Protein AF-A0AB37XNK9-F1 (afdb_monomer_lite)

Foldseek 3Di:
DQLVCCVVPNLVPDDLVVVCVVVVHDSVVQCVVPVDSLSSLLVCVLVVLPDPDQQDDPVDLVVSVVVLVVVVVVSCVVRVRSVVRNVVVCVVDVVSVVCCCVSPVVSSVVSNVVSVD

Structure (mmCIF, N/CA/C/O backbone):
data_AF-A0AB37XNK9-F1
#
_entry.id   AF-A0AB37XNK9-F1
#
loop_
_atom_site.group_PDB
_atom_site.id
_atom_site.type_symbol
_atom_site.label_atom_id
_atom_site.label_alt_id
_atom_site.label_comp_id
_atom_site.label_asym_id
_atom_site.label_entity_id
_atom_site.label_seq_id
_atom_site.pdbx_PDB_ins_code
_atom_site.Cartn_x
_atom_site.Cartn_y
_atom_site.Cartn_z
_atom_site.occupancy
_atom_site.B_iso_or_equiv
_atom_site.auth_seq_id
_atom_site.auth_comp_id
_atom_site.auth_asym_id
_atom_site.auth_atom_id
_atom_site.pdbx_PDB_model_num
ATOM 1 N N . MET A 1 1 ? -2.766 7.307 -9.718 1.00 67.44 1 MET A N 1
ATOM 2 C CA . MET A 1 1 ? -2.816 6.626 -11.037 1.00 67.44 1 MET A CA 1
ATOM 3 C C . MET A 1 1 ? -2.384 5.170 -10.938 1.00 67.44 1 MET A C 1
ATOM 5 O O . MET A 1 1 ? -3.183 4.300 -11.243 1.00 67.44 1 MET A O 1
ATOM 9 N N . THR A 1 2 ? -1.181 4.888 -10.432 1.00 74.56 2 THR A N 1
ATOM 10 C CA . THR A 1 2 ? -0.690 3.516 -10.205 1.00 74.56 2 THR A CA 1
ATOM 11 C C . THR A 1 2 ? -1.654 2.658 -9.377 1.00 74.56 2 THR A C 1
ATOM 13 O O . THR A 1 2 ? -1.895 1.514 -9.740 1.00 74.56 2 THR A O 1
ATOM 16 N N . LEU A 1 3 ? -2.283 3.223 -8.335 1.00 75.38 3 LEU A N 1
ATOM 17 C CA . LEU A 1 3 ? -3.303 2.522 -7.544 1.00 75.38 3 LEU A CA 1
ATOM 18 C C . LEU A 1 3 ? -4.516 2.085 -8.384 1.00 75.38 3 LEU A C 1
ATOM 20 O O . LEU A 1 3 ? -4.982 0.966 -8.233 1.00 75.38 3 LEU A O 1
ATOM 24 N N . ARG A 1 4 ? -4.981 2.929 -9.314 1.00 77.88 4 ARG A N 1
ATOM 25 C CA . ARG A 1 4 ? -6.104 2.609 -10.207 1.00 77.88 4 ARG A CA 1
ATOM 26 C C . ARG A 1 4 ? -5.750 1.451 -11.140 1.00 77.88 4 ARG A C 1
ATOM 28 O O . ARG A 1 4 ? -6.479 0.472 -11.189 1.00 77.88 4 ARG A O 1
ATOM 35 N N . LEU A 1 5 ? -4.592 1.524 -11.801 1.00 78.00 5 LEU A N 1
ATOM 36 C CA . LEU A 1 5 ? -4.110 0.443 -12.670 1.00 78.00 5 LEU A CA 1
ATOM 37 C C . LEU A 1 5 ? -3.937 -0.872 -11.895 1.00 78.00 5 LEU A C 1
ATOM 39 O O . LEU A 1 5 ? -4.221 -1.950 -12.410 1.00 78.00 5 LEU A O 1
ATOM 43 N N . LEU A 1 6 ? -3.497 -0.784 -10.638 1.00 76.06 6 LEU A N 1
ATOM 44 C CA . LEU A 1 6 ? -3.371 -1.930 -9.746 1.00 76.06 6 LEU A CA 1
ATOM 45 C C . LEU A 1 6 ? -4.735 -2.508 -9.337 1.00 76.06 6 LEU A C 1
ATOM 47 O O . LEU A 1 6 ? -4.862 -3.725 -9.229 1.00 76.06 6 LEU A O 1
ATOM 51 N N . GLN A 1 7 ? -5.749 -1.667 -9.126 1.00 75.56 7 GLN A N 1
ATOM 52 C CA . GLN A 1 7 ? -7.121 -2.102 -8.847 1.00 75.56 7 GLN A CA 1
ATOM 53 C C . GLN A 1 7 ? -7.785 -2.743 -10.074 1.00 75.56 7 GLN A C 1
ATOM 55 O O . GLN A 1 7 ? -8.479 -3.745 -9.923 1.00 75.56 7 GLN A O 1
ATOM 60 N N . GLU A 1 8 ? -7.554 -2.198 -11.271 1.00 76.56 8 GLU A N 1
ATOM 61 C CA . GLU A 1 8 ? -8.165 -2.650 -12.530 1.00 76.56 8 GLU A CA 1
ATOM 62 C C . GLU A 1 8 ? -7.540 -3.940 -13.071 1.00 76.56 8 GLU A C 1
ATOM 64 O O . GLU A 1 8 ? -8.240 -4.810 -13.591 1.00 76.56 8 GLU A O 1
ATOM 69 N N . HIS A 1 9 ? -6.217 -4.079 -12.969 1.00 75.00 9 HIS A N 1
ATOM 70 C CA . HIS A 1 9 ? -5.490 -5.178 -13.607 1.00 75.00 9 HIS A CA 1
ATOM 71 C C . HIS A 1 9 ? -4.906 -6.185 -12.612 1.00 75.00 9 HIS A C 1
ATOM 73 O O . HIS A 1 9 ? -4.525 -7.288 -13.010 1.00 75.00 9 HIS A O 1
ATOM 79 N N . GLY A 1 10 ? -4.859 -5.839 -11.324 1.00 73.44 10 GLY A N 1
ATOM 80 C CA . GLY A 1 10 ? -4.163 -6.622 -10.311 1.00 73.44 10 GLY A CA 1
ATOM 81 C C . GLY A 1 10 ? -2.642 -6.488 -10.408 1.00 73.44 10 GLY A C 1
ATOM 82 O O . GLY A 1 10 ? -2.092 -5.904 -11.344 1.00 73.44 10 GLY A O 1
ATOM 83 N N . TYR A 1 11 ? -1.945 -7.036 -9.411 1.00 78.12 11 TYR A N 1
ATOM 84 C CA . TYR A 1 11 ? -0.490 -6.920 -9.317 1.00 78.12 11 TYR A CA 1
ATOM 85 C C . TYR A 1 11 ? 0.213 -7.533 -10.520 1.00 78.12 11 TYR A C 1
ATOM 87 O O . TYR A 1 11 ? 1.041 -6.868 -11.130 1.00 78.12 11 TYR A O 1
ATOM 95 N N . ASP A 1 12 ? -0.140 -8.757 -10.907 1.00 78.56 12 ASP A N 1
ATOM 96 C CA . ASP A 1 12 ? 0.586 -9.510 -11.937 1.00 78.56 12 ASP A CA 1
ATOM 97 C C . ASP A 1 12 ? 0.592 -8.801 -13.292 1.00 78.56 12 ASP A C 1
ATOM 99 O O . ASP A 1 12 ? 1.631 -8.719 -13.945 1.00 78.56 12 ASP A O 1
ATOM 103 N N . ARG A 1 13 ? -0.541 -8.205 -13.675 1.00 82.94 13 ARG A N 1
ATOM 104 C CA . ARG A 1 13 ? -0.697 -7.510 -14.960 1.00 82.94 13 ARG A CA 1
ATOM 105 C C . ARG A 1 13 ? -0.227 -6.054 -14.932 1.00 82.94 13 ARG A C 1
ATOM 107 O O . ARG A 1 13 ? -0.090 -5.449 -15.992 1.00 82.94 13 ARG A O 1
ATOM 114 N N . LEU A 1 14 ? 0.049 -5.483 -13.757 1.00 84.94 14 LEU A N 1
ATOM 115 C CA . LEU A 1 14 ? 0.641 -4.152 -13.661 1.00 84.94 14 LEU A CA 1
ATOM 116 C C . LEU A 1 14 ? 2.092 -4.188 -14.161 1.00 84.94 14 LEU A C 1
ATOM 118 O O . LEU A 1 14 ? 2.932 -4.911 -13.621 1.00 84.94 14 LEU A O 1
ATOM 122 N N . THR A 1 15 ? 2.420 -3.364 -15.152 1.00 89.31 15 THR A N 1
ATOM 123 C CA . THR A 1 15 ? 3.794 -3.214 -15.648 1.00 89.31 15 THR A CA 1
ATOM 124 C C . THR A 1 15 ? 4.320 -1.811 -15.373 1.00 89.31 15 THR A C 1
ATOM 126 O O . THR A 1 15 ? 3.580 -0.828 -15.415 1.00 89.31 15 THR A O 1
ATOM 129 N N . VAL A 1 16 ? 5.627 -1.704 -15.113 1.00 90.94 16 VAL A N 1
ATOM 130 C CA . VAL A 1 16 ? 6.293 -0.400 -14.942 1.00 90.94 16 VAL A CA 1
ATOM 131 C C . VAL A 1 16 ? 6.176 0.437 -16.220 1.00 90.94 16 VAL A C 1
ATOM 133 O O . VAL A 1 16 ? 6.046 1.651 -16.134 1.00 90.94 16 VAL A O 1
ATOM 136 N N . ASP A 1 17 ? 6.133 -0.203 -17.392 1.00 91.94 17 ASP A N 1
ATOM 137 C CA . ASP A 1 17 ? 5.932 0.475 -18.677 1.00 91.94 17 ASP A CA 1
ATOM 138 C C . ASP A 1 17 ? 4.540 1.104 -18.787 1.00 91.94 17 ASP A C 1
ATOM 140 O O . ASP A 1 17 ? 4.432 2.268 -19.168 1.00 91.94 17 ASP A O 1
ATOM 144 N N . ALA A 1 18 ? 3.482 0.388 -18.385 1.00 89.38 18 ALA A N 1
ATOM 145 C CA . ALA A 1 18 ? 2.129 0.944 -18.348 1.00 89.38 18 ALA A CA 1
ATOM 146 C C . ALA A 1 18 ? 2.029 2.122 -17.366 1.00 89.38 18 ALA A C 1
ATOM 148 O O . ALA A 1 18 ? 1.407 3.141 -17.673 1.00 89.38 18 ALA A O 1
ATOM 149 N N . VAL A 1 19 ? 2.690 2.022 -16.207 1.00 90.19 19 VAL A N 1
ATOM 150 C CA . VAL A 1 19 ? 2.753 3.122 -15.235 1.00 90.19 19 VAL A CA 1
ATOM 151 C C . VAL A 1 19 ? 3.522 4.318 -15.800 1.00 90.19 19 VAL A C 1
ATOM 153 O O . VAL A 1 19 ? 3.047 5.446 -15.692 1.00 90.19 19 VAL A O 1
ATOM 156 N N . ALA A 1 20 ? 4.674 4.092 -16.433 1.00 92.75 20 ALA A N 1
ATOM 157 C CA . ALA A 1 20 ? 5.502 5.138 -17.028 1.00 92.75 20 ALA A CA 1
ATOM 158 C C . ALA A 1 20 ? 4.764 5.863 -18.165 1.00 92.75 20 ALA A C 1
ATOM 160 O O . ALA A 1 20 ? 4.667 7.092 -18.148 1.00 92.75 20 ALA A O 1
ATOM 161 N N . ALA A 1 21 ? 4.160 5.107 -19.088 1.00 91.12 21 ALA A N 1
ATOM 162 C CA . ALA A 1 21 ? 3.342 5.643 -20.174 1.00 91.12 21 ALA A CA 1
ATOM 163 C C . ALA A 1 21 ? 2.186 6.489 -19.630 1.00 91.12 21 ALA A C 1
ATOM 165 O O . 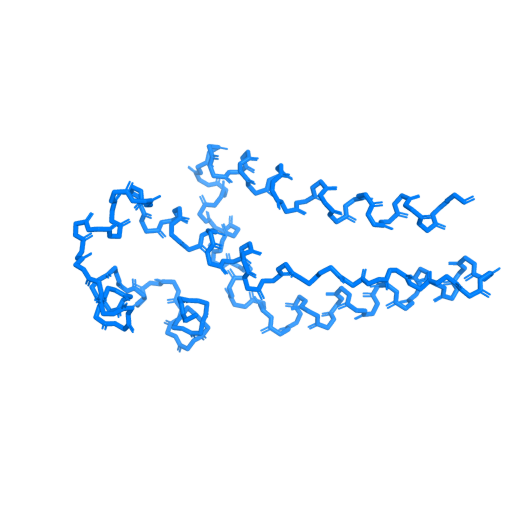ALA A 1 21 ? 1.973 7.625 -20.057 1.00 91.12 21 ALA A O 1
ATOM 166 N N . SER A 1 22 ? 1.487 5.973 -18.619 1.00 87.38 22 SER A N 1
ATOM 167 C CA . SER A 1 22 ? 0.393 6.692 -17.983 1.00 87.38 22 SER A CA 1
ATOM 168 C C . SER A 1 22 ? 0.842 7.954 -17.239 1.00 87.38 22 SER A C 1
ATOM 170 O O . SER A 1 22 ? 0.096 8.933 -17.218 1.00 87.38 22 SER A O 1
ATOM 172 N N . AL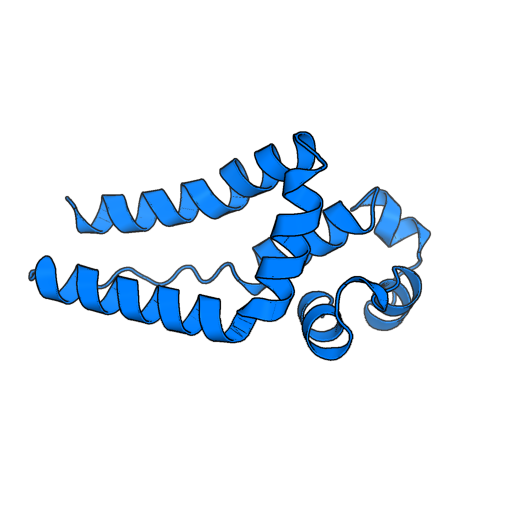A A 1 23 ? 2.015 7.936 -16.609 1.00 88.31 23 ALA A N 1
ATOM 173 C CA . ALA A 1 23 ? 2.568 9.070 -15.874 1.00 88.31 23 ALA A CA 1
ATOM 174 C C . ALA A 1 23 ? 3.285 10.079 -16.787 1.00 88.31 23 ALA A C 1
ATOM 176 O O . ALA A 1 23 ? 3.814 11.070 -16.287 1.00 88.31 23 ALA A O 1
ATOM 177 N N . ARG A 1 24 ? 3.328 9.826 -18.107 1.00 92.31 24 ARG A N 1
ATOM 178 C CA . ARG A 1 24 ? 4.138 10.580 -19.081 1.00 92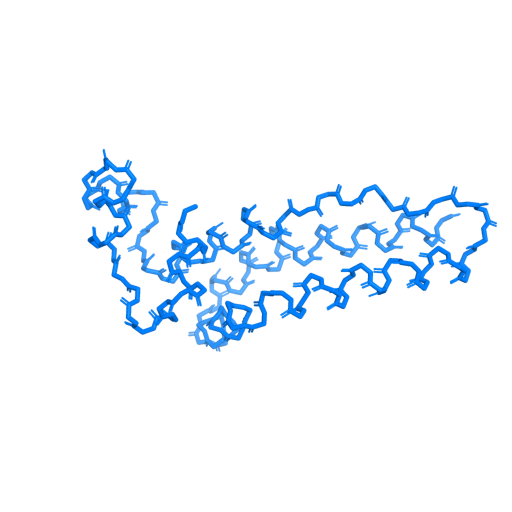.31 24 ARG A CA 1
ATOM 179 C C . ARG A 1 24 ? 5.604 10.695 -18.637 1.00 92.31 24 ARG A C 1
ATOM 181 O O . ARG A 1 24 ? 6.244 11.728 -18.817 1.00 92.31 24 ARG A O 1
ATOM 188 N N . ALA A 1 25 ? 6.121 9.626 -18.037 1.00 94.12 25 ALA A N 1
ATOM 189 C CA . ALA A 1 25 ? 7.486 9.517 -17.543 1.00 94.12 25 ALA A CA 1
ATOM 190 C C . ALA A 1 25 ? 8.243 8.428 -18.313 1.00 94.12 25 ALA A C 1
ATOM 192 O O . ALA A 1 25 ? 7.648 7.524 -18.894 1.00 94.12 25 ALA A O 1
ATOM 193 N N . SER A 1 26 ? 9.575 8.482 -18.292 1.00 95.25 26 SER A N 1
ATOM 194 C CA . SER A 1 26 ? 10.388 7.374 -18.793 1.00 95.25 26 SER A CA 1
ATOM 195 C C . SER A 1 26 ? 10.462 6.249 -17.757 1.00 95.25 26 SER A C 1
ATOM 197 O O . SER A 1 26 ? 10.431 6.494 -16.547 1.00 95.25 26 SER A O 1
ATOM 199 N N . LYS A 1 27 ? 10.639 5.007 -18.222 1.00 93.81 27 LYS A N 1
ATOM 200 C CA . LYS A 1 27 ? 10.879 3.842 -17.353 1.00 93.81 27 LYS A CA 1
ATOM 201 C C . LYS A 1 27 ? 12.074 4.068 -16.415 1.00 93.81 27 LYS A C 1
ATOM 203 O O . LYS A 1 27 ? 12.006 3.739 -15.236 1.00 93.81 27 LYS A O 1
ATOM 208 N N . ALA A 1 28 ? 13.135 4.704 -16.923 1.00 95.50 28 ALA A N 1
ATOM 209 C CA . ALA A 1 28 ? 14.316 5.067 -16.141 1.00 95.50 28 ALA A CA 1
ATOM 210 C C . ALA A 1 28 ? 13.989 6.047 -15.001 1.00 95.50 28 ALA A C 1
ATOM 212 O O . ALA A 1 28 ? 14.464 5.869 -13.883 1.00 95.50 28 ALA A O 1
ATOM 213 N N . THR A 1 29 ? 13.135 7.047 -15.247 1.00 95.69 29 THR A N 1
ATOM 214 C CA . THR A 1 29 ? 12.680 7.975 -14.200 1.00 95.69 29 THR A CA 1
ATOM 215 C C . THR A 1 29 ? 11.872 7.257 -13.120 1.00 95.69 29 THR A C 1
ATOM 217 O O . THR A 1 29 ? 12.041 7.570 -11.942 1.00 95.69 29 THR A O 1
ATOM 220 N N . VAL A 1 30 ? 11.031 6.286 -13.497 1.00 94.00 30 VAL A N 1
ATOM 221 C CA . VAL A 1 30 ? 10.265 5.483 -12.530 1.00 94.00 30 VAL A CA 1
ATOM 222 C C . VAL A 1 30 ? 11.207 4.637 -11.673 1.00 94.00 30 VAL A C 1
ATOM 224 O O . VAL A 1 30 ? 11.150 4.750 -10.452 1.00 94.00 30 VAL A O 1
ATOM 227 N N . TYR A 1 31 ? 12.134 3.886 -12.277 1.00 94.44 31 TYR A N 1
ATOM 228 C CA . TYR A 1 31 ? 13.087 3.064 -11.519 1.00 94.44 31 TYR A CA 1
ATOM 229 C C . TYR A 1 31 ? 14.041 3.869 -10.638 1.00 94.44 31 TYR A C 1
ATOM 231 O O . TYR A 1 31 ? 14.414 3.409 -9.564 1.00 94.44 31 TYR A O 1
ATOM 239 N N . ARG A 1 32 ? 14.406 5.093 -11.040 1.00 94.44 32 ARG A N 1
ATOM 240 C CA . ARG A 1 32 ? 15.230 5.975 -10.200 1.00 94.44 32 ARG A CA 1
ATOM 241 C C . ARG A 1 32 ? 14.541 6.324 -8.879 1.00 94.44 32 ARG A C 1
ATOM 243 O O . ARG A 1 32 ? 15.221 6.536 -7.883 1.00 94.44 32 ARG A O 1
ATOM 250 N N . ARG A 1 33 ? 13.209 6.437 -8.879 1.00 92.44 33 ARG A N 1
ATOM 251 C CA . ARG A 1 33 ? 12.421 6.773 -7.683 1.00 92.44 33 ARG A CA 1
ATOM 252 C C . ARG A 1 33 ? 11.933 5.534 -6.931 1.00 92.44 33 ARG A C 1
ATOM 254 O O . ARG A 1 33 ? 11.826 5.587 -5.712 1.00 92.44 33 ARG A O 1
ATOM 261 N N . TRP A 1 34 ? 11.658 4.450 -7.650 1.00 93.44 34 TRP A N 1
ATOM 262 C CA . TRP A 1 34 ? 11.210 3.170 -7.108 1.00 93.44 34 TRP A CA 1
ATOM 263 C C . TRP A 1 34 ? 11.986 2.031 -7.783 1.00 93.44 34 TRP A C 1
ATOM 265 O O . TRP A 1 34 ? 11.596 1.599 -8.871 1.00 93.44 34 TRP A O 1
ATOM 275 N N . PRO A 1 35 ? 13.087 1.563 -7.171 1.00 90.75 35 PRO A N 1
ATOM 276 C CA . PRO A 1 35 ? 13.982 0.566 -7.765 1.00 90.75 35 PRO A CA 1
ATOM 277 C C . PRO A 1 35 ? 13.297 -0.739 -8.194 1.00 90.75 35 PRO A C 1
ATOM 279 O O . PRO A 1 35 ? 13.753 -1.399 -9.129 1.00 90.75 35 PRO A O 1
ATOM 282 N N . SER A 1 36 ? 12.176 -1.099 -7.570 1.00 89.50 36 SER A N 1
ATOM 283 C CA . SER A 1 36 ? 11.390 -2.288 -7.897 1.00 89.50 36 SER A CA 1
ATOM 284 C C . SER A 1 36 ? 9.902 -1.997 -8.133 1.00 89.50 36 SER A C 1
ATOM 286 O O . SER A 1 36 ? 9.329 -1.020 -7.646 1.00 89.50 36 SER A O 1
ATOM 288 N N . LYS A 1 37 ? 9.228 -2.909 -8.855 1.00 87.12 37 LYS A N 1
ATOM 289 C CA . LYS A 1 37 ? 7.761 -2.891 -9.024 1.00 87.12 37 LYS A CA 1
ATOM 290 C C . LY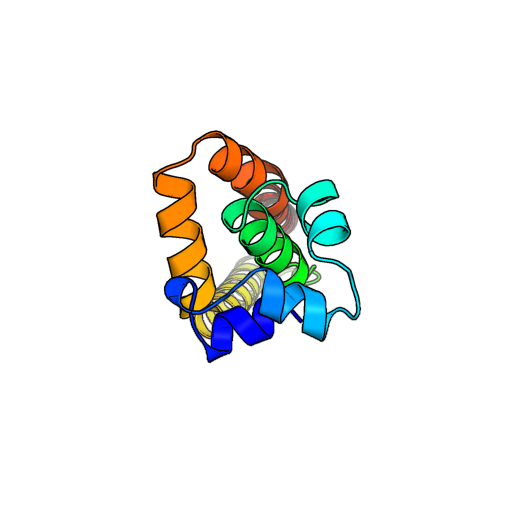S A 1 37 ? 7.041 -2.940 -7.673 1.00 87.12 37 LYS A C 1
ATOM 292 O O . LYS A 1 37 ? 6.027 -2.269 -7.507 1.00 87.12 37 LYS A O 1
ATOM 297 N N . ALA A 1 38 ? 7.572 -3.709 -6.726 1.00 87.12 38 ALA A N 1
ATOM 298 C CA . ALA A 1 38 ? 7.002 -3.851 -5.397 1.00 87.12 38 ALA A CA 1
ATOM 299 C C . ALA A 1 38 ? 7.090 -2.538 -4.597 1.00 87.12 38 ALA A C 1
ATOM 301 O O . ALA A 1 38 ? 6.094 -2.119 -4.013 1.00 87.12 38 ALA A O 1
ATOM 302 N N . GLU A 1 39 ? 8.221 -1.823 -4.653 1.00 89.44 39 GLU A N 1
ATOM 303 C CA . GLU A 1 39 ? 8.356 -0.488 -4.042 1.00 89.44 39 GLU A CA 1
ATOM 304 C C . GLU A 1 39 ? 7.437 0.547 -4.696 1.00 89.44 39 GLU A C 1
ATOM 306 O O . GLU A 1 39 ? 6.820 1.351 -3.999 1.00 89.44 39 GLU A O 1
ATOM 311 N N . LEU A 1 40 ? 7.293 0.511 -6.024 1.00 90.31 40 LEU A N 1
ATOM 312 C CA . LEU A 1 40 ? 6.355 1.373 -6.749 1.00 90.31 40 LEU A CA 1
ATOM 313 C C . LEU A 1 40 ? 4.906 1.122 -6.308 1.00 90.31 40 LEU A C 1
ATOM 315 O O . LEU A 1 40 ? 4.140 2.064 -6.094 1.00 90.31 40 LEU A O 1
ATOM 319 N N . VAL A 1 41 ? 4.524 -0.148 -6.179 1.00 87.56 41 VAL A N 1
ATOM 320 C CA . VAL A 1 41 ? 3.189 -0.560 -5.733 1.00 87.56 41 VAL A CA 1
ATOM 321 C C . VAL A 1 41 ? 2.945 -0.161 -4.282 1.00 87.56 41 VAL A C 1
ATOM 323 O O . VAL A 1 41 ? 1.888 0.395 -3.992 1.00 87.56 41 VAL A O 1
ATOM 326 N N . LEU A 1 42 ? 3.913 -0.380 -3.390 1.00 88.25 42 LEU A N 1
ATOM 327 C CA . LEU A 1 42 ? 3.807 0.026 -1.991 1.00 88.25 42 LEU A CA 1
ATOM 328 C C . LEU A 1 42 ? 3.688 1.549 -1.862 1.00 88.25 42 LEU A C 1
ATOM 330 O O . LEU A 1 42 ? 2.838 2.031 -1.122 1.00 88.25 42 LEU A O 1
ATOM 334 N N . ALA A 1 43 ? 4.465 2.319 -2.624 1.00 88.94 43 ALA A N 1
ATOM 335 C CA . ALA A 1 43 ? 4.346 3.773 -2.629 1.00 88.94 43 ALA A CA 1
ATOM 336 C C . ALA A 1 43 ? 2.965 4.233 -3.120 1.00 88.94 43 ALA A C 1
ATOM 338 O O . ALA A 1 43 ? 2.346 5.091 -2.496 1.00 88.94 43 ALA A O 1
ATOM 339 N N . ALA A 1 44 ? 2.447 3.625 -4.191 1.00 86.19 44 ALA A N 1
ATOM 340 C CA . ALA A 1 44 ? 1.110 3.921 -4.700 1.00 86.19 44 ALA A CA 1
ATOM 341 C C . ALA A 1 44 ? -0.005 3.532 -3.716 1.00 86.19 44 ALA A C 1
ATOM 343 O O . ALA A 1 44 ? -1.015 4.229 -3.628 1.00 86.19 44 ALA A O 1
ATOM 344 N N . PHE A 1 45 ? 0.178 2.426 -2.994 1.00 85.94 45 PHE A N 1
ATOM 345 C CA . PHE A 1 45 ? -0.695 1.984 -1.912 1.00 85.94 45 PHE A CA 1
ATOM 346 C C . PHE A 1 45 ? -0.706 2.995 -0.767 1.00 85.94 45 PHE A C 1
ATOM 348 O O . PHE A 1 45 ? -1.773 3.470 -0.387 1.00 85.94 45 PHE A O 1
ATOM 355 N N . ILE A 1 46 ? 0.476 3.361 -0.262 1.00 86.81 46 ILE A N 1
ATOM 356 C CA . ILE A 1 46 ? 0.621 4.328 0.826 1.00 86.81 46 ILE A CA 1
ATOM 357 C C . ILE A 1 46 ? -0.008 5.650 0.408 1.00 86.81 46 ILE A C 1
ATOM 359 O O . ILE A 1 46 ? -0.828 6.173 1.141 1.00 86.81 46 ILE A O 1
ATOM 363 N N . GLU A 1 47 ? 0.324 6.185 -0.763 1.00 84.75 47 GLU A N 1
ATOM 364 C CA . GLU A 1 47 ? -0.193 7.477 -1.216 1.00 84.75 47 GLU A CA 1
ATOM 365 C C . GLU A 1 47 ? -1.708 7.452 -1.448 1.00 84.75 47 GLU A C 1
ATOM 367 O O . GLU A 1 47 ? -2.410 8.366 -1.027 1.00 84.75 47 GLU A O 1
ATOM 372 N N . GLY A 1 48 ? -2.227 6.406 -2.092 1.00 79.00 48 GLY A N 1
ATOM 373 C CA . GLY A 1 48 ? -3.634 6.357 -2.476 1.00 79.00 48 GLY A CA 1
ATOM 374 C C . GLY A 1 48 ? -4.594 5.915 -1.370 1.00 79.00 48 GLY A C 1
ATOM 375 O O . GLY A 1 48 ? -5.789 6.149 -1.509 1.00 79.00 48 GLY A O 1
ATOM 376 N N . ILE A 1 49 ? -4.091 5.317 -0.285 1.00 76.19 49 ILE A N 1
ATOM 377 C CA . ILE A 1 49 ? -4.882 4.916 0.897 1.00 76.19 49 ILE A CA 1
ATOM 378 C C . ILE A 1 49 ? -4.534 5.779 2.120 1.00 76.19 49 ILE A C 1
ATOM 380 O O . ILE A 1 49 ? -5.140 5.656 3.186 1.00 76.19 49 ILE A O 1
ATOM 384 N N . ARG A 1 50 ? -3.582 6.713 1.994 1.00 69.88 50 ARG A N 1
ATOM 385 C CA . ARG A 1 50 ? -3.327 7.750 3.002 1.00 69.88 50 ARG A CA 1
ATOM 386 C C . ARG A 1 50 ? -4.475 8.759 2.993 1.00 69.88 50 ARG A C 1
ATOM 388 O O . ARG A 1 50 ? -4.364 9.878 2.509 1.00 69.88 50 ARG A O 1
ATOM 395 N N . GLN A 1 51 ? -5.585 8.346 3.579 1.00 63.28 51 GLN A N 1
ATOM 396 C CA . GLN A 1 51 ? -6.627 9.222 4.079 1.00 63.28 51 GLN A CA 1
ATOM 397 C C . GLN A 1 51 ? -6.255 9.573 5.521 1.00 63.28 51 GLN A C 1
ATOM 399 O O . GLN A 1 51 ? -6.320 8.722 6.415 1.00 63.28 51 GLN A O 1
ATOM 404 N N . VAL A 1 52 ? -5.853 10.826 5.752 1.00 56.31 52 VAL A N 1
ATOM 405 C CA . VAL A 1 52 ? -5.848 11.401 7.103 1.00 56.31 52 VAL A CA 1
ATOM 406 C C . VAL A 1 52 ? -7.304 11.710 7.427 1.00 56.31 52 VAL A C 1
ATOM 408 O O . VAL A 1 52 ? -7.777 12.829 7.247 1.00 56.31 52 VAL A O 1
ATOM 411 N N . ALA A 1 53 ? -8.055 10.682 7.816 1.00 62.16 53 ALA A N 1
ATOM 412 C CA . ALA A 1 53 ? -9.363 10.907 8.399 1.00 62.16 53 ALA A CA 1
ATOM 413 C C . ALA A 1 53 ? -9.130 11.662 9.708 1.00 62.16 53 ALA A C 1
ATOM 415 O O . ALA A 1 53 ? -8.408 11.170 10.576 1.00 62.16 53 ALA A O 1
ATOM 416 N N . VAL A 1 54 ? -9.708 12.859 9.833 1.00 70.00 54 VAL A N 1
ATOM 417 C CA . VAL A 1 54 ? -9.800 13.518 11.135 1.00 70.00 54 VAL A CA 1
ATOM 418 C C . VAL A 1 54 ? -10.583 12.555 12.030 1.00 70.00 54 VAL A C 1
ATOM 420 O O . VAL A 1 54 ? -11.722 12.220 11.684 1.00 70.00 54 VAL A O 1
ATOM 423 N N . PRO A 1 55 ? -9.971 12.028 13.102 1.00 75.31 55 PRO A N 1
ATOM 424 C CA . PRO A 1 55 ? -10.643 11.066 13.953 1.00 75.31 55 PRO A CA 1
ATOM 425 C C . PRO A 1 55 ? -11.907 11.710 14.538 1.00 75.31 55 PRO A C 1
ATOM 427 O O . PRO A 1 55 ? -11.871 12.888 14.908 1.00 75.31 55 PRO A O 1
ATOM 430 N N . PRO A 1 56 ? -13.032 10.975 14.601 1.00 81.50 56 PRO A N 1
ATOM 431 C CA . PRO A 1 56 ? -14.215 11.447 15.304 1.00 81.50 56 PRO A CA 1
ATOM 432 C C . PRO A 1 56 ? -13.842 11.840 16.737 1.00 81.50 56 PRO A C 1
ATOM 434 O O . PRO A 1 56 ? -13.127 11.103 17.410 1.00 81.50 56 PRO A O 1
ATOM 437 N N . ASN A 1 57 ? -14.294 13.014 17.168 1.00 84.31 57 ASN A N 1
ATOM 438 C CA . ASN A 1 57 ? -14.085 13.517 18.521 1.00 84.31 57 ASN A CA 1
ATOM 439 C C . ASN A 1 57 ? -15.393 14.144 19.004 1.00 84.31 57 ASN A C 1
ATOM 441 O O . ASN A 1 57 ? -15.570 15.364 19.006 1.00 84.31 57 ASN A O 1
ATOM 445 N N . THR A 1 58 ? -16.367 13.284 19.286 1.00 88.44 58 THR A N 1
ATOM 446 C CA . THR A 1 58 ? -17.705 13.688 19.734 1.00 88.44 58 THR A CA 1
ATOM 447 C C . THR A 1 58 ? -17.824 13.740 21.255 1.00 88.44 58 THR A C 1
ATOM 449 O O . THR A 1 58 ? -18.857 14.165 21.771 1.00 88.44 58 THR A O 1
ATOM 452 N N . GLY A 1 59 ? -16.779 13.318 21.975 1.00 87.12 59 GLY A N 1
ATOM 453 C CA . GLY A 1 59 ? -16.781 13.181 23.432 1.00 87.12 59 GLY A CA 1
ATOM 454 C C . GLY A 1 59 ? -17.370 11.854 23.921 1.00 87.12 59 GLY A C 1
ATOM 455 O O . GLY A 1 59 ? -17.452 11.636 25.129 1.00 87.12 59 GLY A O 1
ATOM 456 N N . ASN A 1 60 ? -17.759 10.950 23.013 1.00 92.81 60 ASN A N 1
ATOM 457 C CA . ASN A 1 60 ? -18.159 9.583 23.337 1.00 92.81 60 ASN A CA 1
ATOM 458 C C . ASN A 1 60 ? -17.177 8.592 22.707 1.00 92.81 60 ASN A C 1
ATOM 460 O O . ASN A 1 60 ? -17.273 8.256 21.527 1.00 92.81 60 ASN A O 1
ATOM 464 N N . LEU A 1 61 ? -16.280 8.063 23.542 1.00 90.81 61 LEU A N 1
ATOM 465 C CA . LEU A 1 61 ? -15.225 7.141 23.128 1.00 90.81 61 LEU A CA 1
ATOM 466 C C . LEU A 1 61 ? -15.749 5.928 22.345 1.00 90.81 61 LEU A C 1
ATOM 468 O O . LEU A 1 61 ? -15.160 5.531 21.341 1.00 90.81 61 LEU A O 1
ATOM 472 N N . ARG A 1 62 ? -16.854 5.319 22.795 1.00 92.88 62 ARG A N 1
ATOM 473 C CA . ARG A 1 62 ? -17.411 4.125 22.145 1.00 92.88 62 ARG A CA 1
ATOM 474 C C . ARG A 1 62 ? -17.874 4.451 20.730 1.00 92.88 62 ARG A C 1
ATOM 476 O O . ARG A 1 62 ? -17.556 3.710 19.802 1.00 92.88 62 ARG A O 1
ATOM 483 N N . ASP A 1 63 ? -18.615 5.540 20.575 1.00 93.06 63 ASP A N 1
ATOM 484 C CA . ASP A 1 63 ? -19.166 5.938 19.282 1.00 93.06 63 ASP A CA 1
ATOM 485 C C . ASP A 1 63 ? -18.063 6.426 18.333 1.00 93.06 63 ASP A C 1
ATOM 487 O O . ASP A 1 63 ? -18.092 6.108 17.141 1.00 93.06 63 ASP A O 1
ATOM 491 N N . ASP A 1 64 ? -17.048 7.115 18.858 1.00 91.12 64 ASP A N 1
ATOM 492 C CA . ASP A 1 64 ? -15.892 7.568 18.084 1.00 91.12 64 ASP A CA 1
ATOM 493 C C . ASP A 1 64 ? -15.048 6.383 17.573 1.00 91.12 64 ASP A C 1
ATOM 495 O O . ASP A 1 64 ? -14.690 6.341 16.390 1.00 91.12 64 ASP A O 1
ATOM 499 N N . LEU A 1 65 ? -14.818 5.358 18.406 1.00 90.06 65 LEU A N 1
ATOM 500 C CA . LEU A 1 65 ? -14.139 4.121 17.998 1.00 90.06 65 LEU A CA 1
ATOM 501 C C . LEU A 1 65 ? -14.946 3.312 16.975 1.00 90.06 65 LEU A C 1
ATOM 503 O O . LEU A 1 65 ? -14.364 2.791 16.021 1.00 90.06 65 LEU A O 1
ATOM 507 N N . LEU A 1 66 ? -16.270 3.213 17.137 1.00 91.94 66 LEU A N 1
ATOM 508 C CA . LEU A 1 66 ? -17.135 2.532 16.167 1.00 91.94 66 LEU A CA 1
ATOM 509 C C . LEU A 1 66 ? -17.083 3.228 14.804 1.00 91.94 66 LEU A C 1
ATOM 511 O O . LEU A 1 66 ? -16.841 2.572 13.789 1.00 91.94 66 LEU A O 1
ATOM 515 N N . ARG A 1 67 ? -17.214 4.560 14.775 1.00 90.12 67 ARG A N 1
ATOM 516 C CA . ARG A 1 67 ? -17.118 5.350 13.537 1.00 90.12 67 ARG A CA 1
ATOM 517 C C . ARG A 1 67 ? -15.751 5.215 12.874 1.00 90.12 67 ARG A C 1
ATOM 519 O O . ARG A 1 67 ? -15.685 5.062 11.652 1.00 90.12 67 ARG A O 1
ATOM 526 N N . LEU A 1 68 ? -14.666 5.238 13.651 1.00 87.06 68 LEU A N 1
ATOM 527 C CA . LEU A 1 68 ? -13.326 4.993 13.120 1.00 87.06 68 LEU A CA 1
ATOM 528 C C . LEU A 1 68 ? -13.216 3.580 12.524 1.00 87.06 68 LEU A C 1
ATOM 530 O O . LEU A 1 68 ? -12.725 3.427 11.406 1.00 87.06 68 LEU A O 1
ATOM 534 N N . GLY A 1 69 ? -13.697 2.557 13.233 1.00 87.50 69 GLY A N 1
ATOM 535 C CA . GLY A 1 69 ? -13.699 1.171 12.763 1.00 87.50 69 GLY A CA 1
ATOM 536 C C . GLY A 1 69 ? -14.466 0.997 11.453 1.00 87.50 69 GLY A C 1
ATOM 537 O O . GLY A 1 69 ? -13.963 0.377 10.517 1.00 87.50 69 GLY A O 1
ATOM 538 N N . GLU A 1 70 ? -15.640 1.612 11.332 1.00 90.06 70 GLU A N 1
ATOM 539 C CA . GLU A 1 70 ? -16.415 1.612 10.092 1.00 90.06 70 GLU A CA 1
ATOM 540 C C . GLU A 1 70 ? -15.680 2.284 8.927 1.00 90.06 70 GLU A C 1
ATOM 542 O O . GLU A 1 70 ? -15.701 1.763 7.809 1.00 90.06 70 GLU A O 1
ATOM 547 N N . LEU A 1 71 ? -15.020 3.424 9.168 1.00 86.19 71 LEU A N 1
ATOM 548 C CA . LEU A 1 71 ? -14.197 4.092 8.155 1.00 86.19 71 LEU A CA 1
ATOM 549 C C . LEU A 1 71 ? -13.064 3.173 7.692 1.00 86.19 71 LEU A C 1
ATOM 551 O O . LEU A 1 71 ? -12.863 3.008 6.491 1.00 86.19 71 LEU A O 1
ATOM 555 N N . ILE A 1 72 ? -12.372 2.517 8.626 1.00 84.56 72 ILE A N 1
ATOM 556 C CA . ILE A 1 72 ? -11.312 1.555 8.307 1.00 84.56 72 ILE A CA 1
ATOM 557 C C . ILE A 1 72 ? -11.867 0.392 7.474 1.00 84.56 72 ILE A C 1
ATOM 559 O O . ILE A 1 72 ? -11.281 0.058 6.447 1.00 84.56 72 ILE A O 1
ATOM 563 N N . CYS A 1 73 ? -12.992 -0.205 7.872 1.00 87.69 73 CYS A N 1
ATOM 564 C CA . CYS A 1 73 ? -13.605 -1.323 7.152 1.00 87.69 73 CYS A CA 1
ATOM 565 C C . CYS A 1 73 ? -14.034 -0.942 5.730 1.00 87.69 73 CYS A C 1
ATOM 567 O O . CYS A 1 73 ? -13.807 -1.720 4.801 1.00 87.69 73 CYS A O 1
ATOM 569 N N . ARG A 1 74 ? -14.615 0.251 5.539 1.00 87.19 74 ARG A N 1
ATOM 570 C CA . ARG A 1 74 ? -14.988 0.759 4.208 1.00 87.19 74 ARG A CA 1
ATOM 571 C C . ARG A 1 74 ? -13.764 0.918 3.306 1.00 87.19 74 ARG A C 1
ATOM 573 O O . ARG A 1 74 ? -13.761 0.379 2.201 1.00 87.19 74 ARG A O 1
ATOM 580 N N . GLU A 1 75 ? -12.712 1.565 3.803 1.00 83.44 75 GLU A N 1
ATOM 581 C CA . GLU A 1 75 ? -11.457 1.759 3.061 1.00 83.44 75 GLU A CA 1
ATOM 582 C C . GLU A 1 75 ? -10.794 0.422 2.701 1.00 83.44 75 GLU A C 1
ATOM 584 O O . GLU A 1 75 ? -10.410 0.184 1.554 1.00 83.44 75 GLU A O 1
ATOM 589 N N . VAL A 1 76 ? -10.704 -0.501 3.665 1.00 83.62 76 VAL A N 1
ATOM 590 C CA . VAL A 1 76 ? -10.148 -1.842 3.429 1.00 83.62 76 VAL A CA 1
ATOM 591 C C . VAL A 1 76 ? -10.970 -2.599 2.389 1.00 83.62 76 VAL A C 1
ATOM 593 O O . VAL A 1 76 ? -10.391 -3.228 1.504 1.00 83.62 76 VAL A O 1
ATOM 596 N N . GLY A 1 77 ? -12.301 -2.514 2.449 1.00 85.94 77 GLY A N 1
ATOM 597 C CA . GLY A 1 77 ? -13.190 -3.119 1.458 1.00 85.94 77 GLY A CA 1
ATOM 598 C C . GLY A 1 77 ? -12.958 -2.570 0.048 1.00 85.94 77 GLY A C 1
ATOM 599 O O . GLY A 1 77 ? -12.795 -3.346 -0.894 1.00 85.94 77 GLY A O 1
ATOM 600 N N . GLN A 1 78 ? -12.862 -1.246 -0.096 1.00 83.69 78 GLN A N 1
ATOM 601 C CA . GLN A 1 78 ? -12.639 -0.572 -1.381 1.00 83.69 78 GLN A CA 1
ATOM 602 C C . GLN A 1 78 ? -11.277 -0.908 -2.014 1.00 83.69 78 GLN A C 1
ATOM 604 O O . GLN A 1 78 ? -11.139 -0.935 -3.241 1.00 83.69 78 GLN A O 1
ATOM 609 N N . HIS A 1 79 ? -10.270 -1.194 -1.190 1.00 81.81 79 HIS A N 1
ATOM 610 C CA . HIS A 1 79 ? -8.899 -1.450 -1.633 1.00 81.81 79 HIS A CA 1
ATOM 611 C C . HIS A 1 79 ? -8.432 -2.899 -1.415 1.00 81.81 79 HIS A C 1
ATOM 613 O O . HIS A 1 79 ? -7.235 -3.183 -1.500 1.00 81.81 79 HIS A O 1
ATOM 619 N N . ALA A 1 80 ? -9.349 -3.843 -1.180 1.00 83.25 80 ALA A N 1
ATOM 620 C CA . ALA A 1 80 ? -9.024 -5.209 -0.759 1.00 83.25 80 ALA A CA 1
ATOM 621 C C . ALA A 1 80 ? -8.098 -5.970 -1.729 1.00 83.25 80 ALA A C 1
ATOM 623 O O . ALA A 1 80 ? -7.226 -6.727 -1.297 1.00 83.25 80 ALA A O 1
ATOM 624 N N . SER A 1 81 ? -8.266 -5.796 -3.045 1.00 79.56 81 SER A N 1
ATOM 625 C CA . SER A 1 81 ? -7.400 -6.429 -4.055 1.00 79.56 81 SER A CA 1
ATOM 626 C C . SER A 1 81 ? -5.969 -5.894 -3.990 1.00 79.56 81 SER A C 1
ATOM 628 O O . SER A 1 81 ? -5.016 -6.674 -3.985 1.00 79.56 81 SER A O 1
ATOM 630 N N . THR A 1 82 ? -5.818 -4.577 -3.858 1.00 80.38 82 THR A N 1
ATOM 631 C CA . THR A 1 82 ? -4.525 -3.919 -3.688 1.00 80.38 82 THR A CA 1
ATOM 632 C C . THR A 1 82 ? -3.854 -4.304 -2.372 1.00 80.38 82 THR A C 1
ATOM 634 O O . THR A 1 82 ? -2.679 -4.663 -2.385 1.00 80.38 82 THR A O 1
ATOM 637 N N . ILE A 1 83 ? -4.583 -4.260 -1.250 1.00 84.31 83 ILE A N 1
ATOM 638 C CA . ILE A 1 83 ? -4.060 -4.642 0.072 1.00 84.31 83 ILE A CA 1
ATOM 639 C C . ILE A 1 83 ? -3.495 -6.059 0.013 1.00 84.31 83 ILE A C 1
ATOM 641 O O . ILE A 1 83 ? -2.366 -6.299 0.429 1.00 84.31 83 ILE A O 1
ATOM 645 N N . ARG A 1 84 ? -4.250 -6.995 -0.568 1.00 83.88 84 ARG A N 1
ATOM 646 C CA . ARG A 1 84 ? -3.822 -8.389 -0.712 1.00 83.88 84 ARG A CA 1
ATOM 647 C C . ARG A 1 84 ? -2.531 -8.520 -1.516 1.00 83.88 84 ARG A C 1
ATOM 649 O O . ARG A 1 84 ? -1.640 -9.246 -1.094 1.00 83.88 84 ARG A O 1
ATOM 656 N N . ALA A 1 85 ? -2.424 -7.814 -2.640 1.00 81.06 85 ALA A N 1
ATOM 657 C CA . ALA A 1 85 ? -1.209 -7.805 -3.449 1.00 81.06 85 ALA A CA 1
ATOM 658 C C . ALA A 1 85 ? 0.006 -7.294 -2.662 1.00 81.06 85 ALA A C 1
ATOM 660 O O . ALA A 1 85 ? 1.050 -7.939 -2.656 1.00 81.06 85 ALA A O 1
ATOM 661 N N . VAL A 1 86 ? -0.147 -6.172 -1.955 1.00 84.88 86 VAL A N 1
ATOM 662 C CA . VAL A 1 86 ? 0.920 -5.599 -1.121 1.00 84.88 86 VAL A CA 1
ATOM 663 C C . VAL A 1 86 ? 1.333 -6.568 -0.012 1.00 84.88 86 VAL A C 1
ATOM 665 O O . VAL A 1 86 ? 2.526 -6.764 0.198 1.00 84.88 86 VAL A O 1
ATOM 668 N N . LEU A 1 87 ? 0.373 -7.212 0.662 1.00 86.62 87 LEU A N 1
ATOM 669 C CA . LEU A 1 87 ? 0.651 -8.170 1.737 1.00 86.62 87 LEU A CA 1
ATOM 670 C C . LEU A 1 87 ? 1.454 -9.384 1.254 1.00 86.62 87 LEU A C 1
ATOM 672 O O . LEU A 1 87 ? 2.359 -9.826 1.961 1.00 86.62 87 LEU A O 1
ATOM 676 N N . VAL A 1 88 ? 1.166 -9.906 0.057 1.00 86.25 88 VAL A N 1
ATOM 677 C CA . VAL A 1 88 ? 1.941 -11.015 -0.528 1.00 86.25 88 VAL A CA 1
ATOM 678 C C . VAL A 1 88 ? 3.398 -10.605 -0.735 1.00 86.25 88 VAL A C 1
ATOM 680 O O . VAL A 1 88 ? 4.297 -11.340 -0.327 1.00 86.25 88 VAL A O 1
ATOM 683 N N . GLU A 1 89 ? 3.647 -9.424 -1.295 1.00 84.94 89 GLU A N 1
ATOM 684 C CA . GLU A 1 89 ? 5.013 -8.960 -1.567 1.00 84.94 89 GLU A CA 1
ATOM 685 C C . GLU A 1 89 ? 5.775 -8.618 -0.281 1.00 84.94 89 GLU A C 1
ATOM 687 O O . GLU A 1 89 ? 6.931 -9.009 -0.118 1.00 84.94 89 GLU A O 1
ATOM 692 N N . VAL A 1 90 ? 5.113 -7.956 0.669 1.00 89.12 90 VAL A N 1
ATOM 693 C CA . VAL A 1 90 ? 5.674 -7.621 1.985 1.00 89.12 90 VAL A CA 1
ATOM 694 C C . VAL A 1 90 ? 6.027 -8.877 2.784 1.00 89.12 90 VAL A C 1
ATOM 696 O O . VAL A 1 90 ? 7.073 -8.910 3.429 1.00 89.12 90 VAL A O 1
ATOM 699 N N . SER A 1 91 ? 5.228 -9.946 2.686 1.00 88.25 91 SER A N 1
ATOM 700 C CA . SER A 1 91 ? 5.527 -11.218 3.366 1.00 88.25 91 SER A CA 1
ATOM 701 C C . SER A 1 91 ? 6.831 -11.877 2.898 1.00 88.25 91 SER A C 1
ATOM 703 O O . SER A 1 91 ? 7.392 -12.711 3.606 1.00 88.25 91 SER A O 1
ATOM 705 N N . ARG A 1 92 ? 7.321 -11.501 1.710 1.00 88.25 92 ARG A N 1
ATOM 706 C CA . ARG A 1 92 ? 8.523 -12.057 1.074 1.00 88.25 92 ARG A CA 1
ATOM 707 C C . ARG A 1 92 ? 9.710 -11.092 1.084 1.00 88.25 92 ARG A C 1
ATOM 709 O O . ARG A 1 92 ? 10.800 -11.485 0.681 1.00 88.25 92 ARG A O 1
ATOM 716 N N . ASN A 1 93 ? 9.516 -9.845 1.519 1.00 88.44 93 ASN A N 1
ATOM 717 C CA . ASN A 1 93 ? 10.534 -8.799 1.485 1.00 88.44 93 ASN A CA 1
ATOM 718 C C . ASN A 1 93 ? 10.513 -7.965 2.784 1.00 88.44 93 ASN A C 1
ATOM 720 O O . ASN A 1 93 ? 9.695 -7.049 2.913 1.00 88.44 93 ASN A O 1
ATOM 724 N N . PRO A 1 94 ? 11.437 -8.236 3.727 1.00 89.81 94 PRO A N 1
ATOM 725 C CA . PRO A 1 94 ? 11.510 -7.524 5.002 1.00 89.81 94 PRO A CA 1
ATOM 726 C C . PRO A 1 94 ? 11.672 -6.005 4.862 1.00 89.81 94 PRO A C 1
ATOM 728 O O . PRO A 1 94 ? 11.028 -5.259 5.588 1.00 89.81 94 PRO A O 1
ATOM 731 N N . ALA A 1 95 ? 12.443 -5.528 3.880 1.00 89.12 95 ALA A N 1
ATOM 732 C CA . ALA A 1 95 ? 12.641 -4.092 3.680 1.00 89.12 95 ALA A CA 1
ATOM 733 C C . ALA A 1 95 ? 11.338 -3.379 3.271 1.00 89.12 95 ALA A C 1
ATOM 735 O O . ALA A 1 95 ? 11.064 -2.263 3.711 1.00 89.12 95 ALA A O 1
ATOM 736 N N . LEU A 1 96 ? 10.491 -4.034 2.467 1.00 89.19 96 LEU A N 1
ATOM 737 C CA . LEU A 1 96 ? 9.156 -3.513 2.152 1.00 89.19 96 LEU A CA 1
ATOM 738 C C . LEU A 1 96 ? 8.226 -3.547 3.362 1.00 89.19 96 LEU A C 1
ATOM 740 O O . LEU A 1 96 ? 7.403 -2.642 3.516 1.00 89.19 96 LEU A O 1
ATOM 744 N N . ASN A 1 97 ? 8.348 -4.567 4.215 1.00 91.50 97 ASN A N 1
ATOM 745 C CA . ASN A 1 97 ? 7.598 -4.622 5.464 1.00 91.50 97 ASN A CA 1
ATOM 746 C C . ASN A 1 97 ? 7.933 -3.433 6.362 1.00 91.50 97 ASN A C 1
ATOM 748 O O . ASN A 1 97 ? 7.018 -2.775 6.846 1.00 91.50 97 ASN A O 1
ATOM 752 N N . ASP A 1 98 ? 9.214 -3.115 6.528 1.00 91.69 98 ASP A N 1
ATOM 753 C CA . ASP A 1 98 ? 9.650 -1.996 7.368 1.00 91.69 98 ASP A CA 1
ATOM 754 C C . ASP A 1 98 ? 9.079 -0.665 6.861 1.00 91.69 98 ASP A C 1
ATOM 756 O O . ASP A 1 98 ? 8.542 0.132 7.635 1.00 91.69 98 ASP A O 1
ATOM 760 N N . VAL A 1 99 ? 9.093 -0.452 5.541 1.00 90.06 99 VAL A N 1
ATOM 761 C CA . VAL A 1 99 ? 8.471 0.727 4.920 1.00 90.06 99 VAL A CA 1
ATOM 762 C C . VAL A 1 99 ? 6.961 0.758 5.172 1.00 90.06 99 VAL A C 1
ATOM 764 O O . VAL A 1 99 ? 6.434 1.811 5.534 1.00 90.06 99 VAL A O 1
ATOM 767 N N . LEU A 1 100 ? 6.256 -0.367 5.014 1.00 90.31 100 LEU A N 1
ATOM 768 C CA . LEU A 1 100 ? 4.819 -0.452 5.298 1.00 90.31 100 LEU A CA 1
ATOM 769 C C . LEU A 1 100 ? 4.519 -0.139 6.773 1.00 90.31 100 LEU A C 1
ATOM 771 O O . LEU A 1 100 ? 3.594 0.624 7.059 1.00 90.31 100 LEU A O 1
ATOM 775 N N . GLN A 1 101 ? 5.286 -0.707 7.705 1.00 90.44 101 GLN A N 1
ATOM 776 C CA . GLN A 1 101 ? 5.098 -0.476 9.137 1.00 90.44 101 GLN A CA 1
ATOM 777 C C . GLN A 1 101 ? 5.245 1.014 9.462 1.00 90.44 101 GLN A C 1
ATOM 779 O O . GLN A 1 101 ? 4.303 1.634 9.959 1.00 90.44 101 GLN A O 1
ATOM 784 N N . HIS A 1 102 ? 6.370 1.613 9.073 1.00 89.50 102 HIS A N 1
ATOM 785 C CA . HIS A 1 102 ? 6.688 2.992 9.434 1.00 89.50 102 HIS A CA 1
ATOM 786 C C . HIS A 1 102 ? 5.854 4.040 8.697 1.00 89.50 102 HIS A C 1
ATOM 788 O O . HIS A 1 102 ? 5.427 5.028 9.291 1.00 89.50 102 HIS A O 1
ATOM 794 N N . GLN A 1 103 ? 5.607 3.862 7.397 1.00 86.69 103 GLN A N 1
ATOM 795 C CA . GLN A 1 103 ? 4.943 4.896 6.595 1.00 86.69 103 GLN A CA 1
ATOM 796 C C . GLN A 1 103 ? 3.417 4.781 6.569 1.00 86.69 103 GLN A C 1
ATOM 798 O O . GLN A 1 103 ? 2.751 5.716 6.110 1.00 86.69 103 GLN A O 1
ATOM 803 N N . PHE A 1 104 ? 2.859 3.654 7.022 1.00 86.88 104 PHE A N 1
ATOM 804 C CA . PHE A 1 104 ? 1.420 3.403 6.978 1.00 86.88 104 PHE A CA 1
ATOM 805 C C . PHE A 1 104 ? 0.856 2.936 8.319 1.00 86.88 104 PHE A C 1
ATOM 807 O O . PHE A 1 104 ? -0.039 3.589 8.859 1.00 86.88 104 PHE A O 1
ATOM 814 N N . VAL A 1 105 ? 1.361 1.833 8.877 1.00 87.44 105 VAL A N 1
ATOM 815 C CA . VAL A 1 105 ? 0.771 1.225 10.084 1.00 87.44 105 VAL A CA 1
ATOM 816 C C . VAL A 1 105 ? 0.913 2.141 11.298 1.00 87.44 105 VAL A C 1
ATOM 818 O O . VAL A 1 105 ? -0.070 2.360 12.008 1.00 87.44 105 VAL A O 1
ATOM 821 N N . ASP A 1 106 ? 2.091 2.720 11.515 1.00 88.75 106 ASP A N 1
ATOM 822 C CA . ASP A 1 106 ? 2.350 3.597 12.662 1.00 88.75 106 ASP A CA 1
ATOM 823 C C . ASP A 1 106 ? 1.481 4.861 12.625 1.00 88.75 106 ASP A C 1
ATOM 825 O O . ASP A 1 106 ? 0.917 5.262 13.643 1.00 88.75 106 ASP A O 1
ATOM 829 N N . HIS A 1 107 ? 1.256 5.426 11.436 1.00 82.88 107 HIS A N 1
ATOM 830 C CA . HIS A 1 107 ? 0.349 6.561 11.271 1.00 82.88 107 HIS A CA 1
ATOM 831 C C . HIS A 1 107 ? -1.099 6.205 11.650 1.00 82.88 107 HIS A C 1
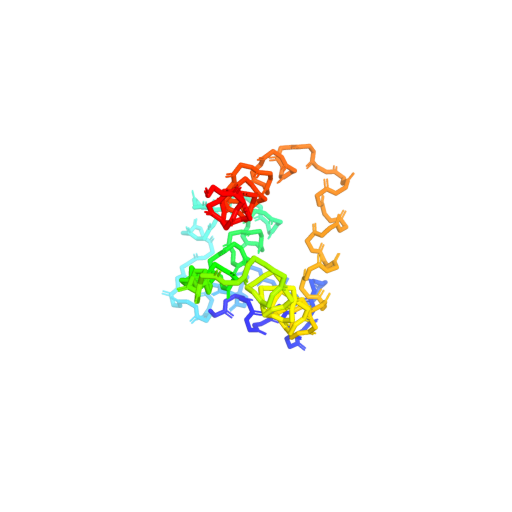ATOM 833 O O . HIS A 1 107 ? -1.791 6.990 12.298 1.00 82.88 107 HIS A O 1
ATOM 839 N N . ARG A 1 108 ? -1.565 4.998 11.303 1.00 81.94 108 ARG A N 1
ATOM 840 C CA . ARG A 1 108 ? -2.915 4.526 11.664 1.00 81.94 108 ARG A CA 1
ATOM 841 C C . ARG A 1 108 ? -3.036 4.232 13.160 1.00 81.94 108 ARG A C 1
ATOM 843 O O . ARG A 1 108 ? -4.064 4.553 13.750 1.00 81.94 108 ARG A O 1
ATOM 850 N N . LYS A 1 109 ? -1.991 3.676 13.783 1.00 85.25 109 LYS A N 1
ATOM 851 C CA . LYS A 1 109 ? -1.932 3.486 15.242 1.00 85.25 109 LYS A CA 1
ATOM 852 C C . LYS A 1 109 ? -2.023 4.820 15.983 1.00 85.25 109 LYS A C 1
ATOM 854 O O . LYS A 1 109 ? -2.772 4.904 16.951 1.00 85.25 109 LYS A O 1
ATOM 859 N N . ALA A 1 110 ? -1.336 5.855 15.501 1.00 85.12 110 ALA A N 1
ATOM 860 C CA . ALA A 1 110 ? -1.387 7.188 16.099 1.00 85.12 110 ALA A CA 1
ATOM 861 C C . ALA A 1 110 ? -2.809 7.783 16.100 1.00 85.12 110 ALA A C 1
ATOM 863 O O . ALA A 1 110 ? -3.214 8.392 17.086 1.00 85.12 110 ALA A O 1
ATOM 864 N N . LEU A 1 111 ? -3.604 7.551 15.046 1.00 81.06 111 LEU A N 1
ATOM 865 C CA . LEU A 1 111 ? -5.010 7.988 15.001 1.00 81.06 111 LEU A CA 1
ATOM 866 C C . LEU A 1 111 ? -5.876 7.290 16.058 1.00 81.06 111 LEU A C 1
ATOM 868 O O . LEU A 1 111 ? -6.713 7.933 16.682 1.00 81.06 111 LEU A O 1
ATOM 872 N N . ILE A 1 112 ? -5.670 5.988 16.276 1.00 84.00 112 ILE A N 1
ATOM 873 C CA . ILE A 1 112 ? -6.382 5.245 17.327 1.00 84.00 112 ILE A CA 1
ATOM 874 C C . ILE A 1 112 ? -5.962 5.767 18.703 1.00 84.00 112 ILE A C 1
ATOM 876 O O . ILE A 1 112 ? -6.813 6.015 19.547 1.00 84.00 112 ILE A O 1
ATOM 880 N N . GLN A 1 113 ? -4.661 5.979 18.917 1.00 86.50 113 GLN A N 1
ATOM 881 C CA . GLN A 1 113 ? -4.135 6.522 20.171 1.00 86.50 113 GLN A CA 1
ATOM 882 C C . GLN A 1 113 ? -4.683 7.916 20.481 1.00 86.50 113 GLN A C 1
ATOM 884 O O . GLN A 1 113 ? -4.951 8.194 21.642 1.00 86.50 113 GLN A O 1
ATOM 889 N N . TYR A 1 114 ? -4.898 8.758 19.467 1.00 84.00 114 TYR A N 1
ATOM 890 C CA . TYR A 1 114 ? -5.511 10.075 19.642 1.00 84.00 114 TYR A CA 1
ATOM 891 C C . TYR A 1 114 ? -6.945 9.997 20.187 1.00 84.00 114 TYR A C 1
ATOM 893 O O . TYR A 1 114 ? -7.318 10.823 21.006 1.00 84.00 114 TYR A O 1
ATOM 901 N N . ILE A 1 115 ? -7.738 9.002 19.771 1.00 83.06 115 ILE A N 1
ATOM 902 C CA . ILE A 1 115 ? -9.112 8.809 20.276 1.00 83.06 115 ILE A CA 1
ATOM 903 C C . ILE A 1 115 ? -9.121 8.265 21.714 1.00 83.06 115 ILE A C 1
ATOM 905 O O . ILE A 1 115 ? -10.088 8.459 22.440 1.00 83.06 115 ILE A O 1
ATOM 909 N N . LEU A 1 116 ? -8.067 7.554 22.125 1.00 83.31 116 LEU A N 1
ATOM 910 C CA . LEU A 1 116 ? -7.972 6.941 23.454 1.00 83.31 116 LEU A CA 1
ATOM 911 C C . LEU A 1 116 ? -7.542 7.918 24.566 1.00 83.31 116 LEU A C 1
ATOM 913 O O . LEU A 1 116 ? -7.516 7.500 25.725 1.00 83.31 116 LEU A O 1
ATOM 917 N N . GLN A 1 117 ? -7.159 9.152 24.225 1.00 75.25 117 GLN A N 1
ATOM 918 C CA . GLN A 1 117 ? -6.790 10.213 25.174 1.00 75.25 117 GLN A CA 1
ATOM 919 C C . GLN A 1 117 ? -8.006 11.049 25.567 1.00 75.25 117 GLN A C 1
ATOM 921 O O . GLN A 1 117 ? -8.073 11.417 26.761 1.00 75.25 117 GLN A O 1
#

Sequence (117 aa):
MTLRLLQEHGYDRLTVDAVAASARASKATVYRRWPSKAELVLAAFIEGIRQVAVPPNTGNLRDDLLRLGELICREVGQHASTIRAVLVEVSRNPALNDVLQHQFVDHRKALIQYILQ

Secondary structure (DSSP, 8-state):
-HHHHHHHHHHHH--HHHHHHHTT--HHHHHHH-SSHHHHHHHHHHHHH---PPPP-SS-HHHHHHHHHHHHHHHHHHTHHHHHHHHHHHHH-HHHHHHHIIIIIHHHHHHHHHHT-

pLDDT: mean 85.32, std 7.15, range [56.31, 95.69]

InterPro domains:
  IPR001647 DNA-binding HTH domain, TetR-type [PF00440] (2-44)
  IPR001647 DNA-binding HTH domain, TetR-type [PS50977] (1-52)
  IPR009057 Homedomain-like superfamily [SSF46689] (2-51)
  IPR011075 Tetracyclin repressor-like, C-terminal domain [PF16859] (55-117)
  IPR023772 DNA-binding HTH domain, TetR-type, conserved site [PS01081] (10-41)
  IPR036271 Tetracyclin repressor-like, C-terminal domain superfamily [SSF48498] (59-117)
  IPR050109 HTH-type, TetR-like transcriptional regulator [PTHR30055] (3-112)

Radius of gyration: 16.24 Å; chains: 1; bounding box: 34×26×45 Å

Organism: S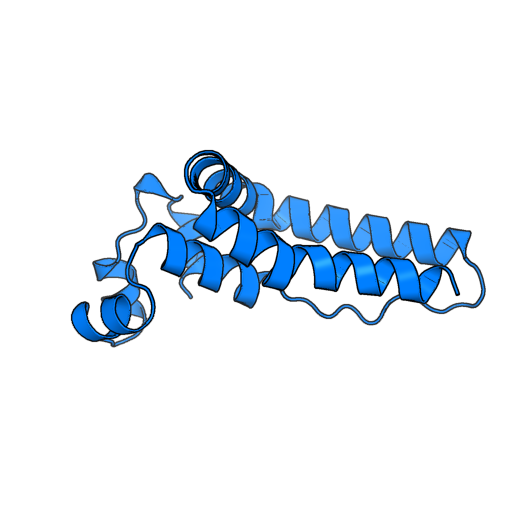taphylococcus aureus (NCBI:txid1280)